Protein AF-A0A946N7K5-F1 (afdb_monomer)

Radius of gyration: 13.36 Å; Cα contacts (8 Å, |Δi|>4): 164; chains: 1; bounding box: 30×25×38 Å

Mean predicted aligned error: 4.28 Å

Secondary structure (DSSP, 8-state):
-EE-SSS-EEB-S---HHHHHHHT---TT-BHHHH--HHHHHHHHHHHHHHHHH-S-EEEEEEEGGGTEEEEEEEEEEEEE-SSSSS--EEEEEEEE---

Nearest PDB structures (foldseek):
  2z6d-assembly1_B  TM=5.638E-01  e=2.828E-01  Arabidopsis thaliana
  4llo-assembly3_F  TM=6.234E-01  e=5.217E-01  Mus musculus
  3mr0-assembly2_B  TM=5.847E-01  e=4.084E-01  Burkholderia thailandensis E264
  3lyx-assembly1_A  TM=5.849E-01  e=6.664E-01  Colwellia psychrerythraea 34H
  3eeh-assembly1_A  TM=6.970E-01  e=2.267E+00  Haloarcula marismortui

Solvent-accessible surface area (backbone atoms only — not comparable to full-atom values): 5833 Å² total; per-residue (Å²): 59,48,43,67,80,93,53,83,44,48,35,34,78,67,61,57,69,70,56,25,65,75,69,75,48,85,49,54,72,35,43,54,78,82,74,37,61,72,72,41,29,55,63,67,42,45,64,58,52,50,26,52,74,66,64,40,76,41,81,48,73,55,53,37,45,81,76,79,33,63,86,32,43,33,40,36,41,38,36,55,35,45,94,81,79,80,54,46,42,33,62,54,74,50,76,49,67,61,90,124

Foldseek 3Di:
DWDPPPHTWDAACADDPVVCVVLVDGRHGHTLPVPADDPLSCVVCVVVVCCQVPVDKDWDWAFPVSSVGNVKTKIKIWHFDDPVVPGRPDIDMDMDIDPD

Sequence (100 aa):
EVLRDPDLRFRWRLIGTHVTTAVARDATGKYFDELYQGGDFDTVLGPFKWVAENAEPLRWYGTSGFVGKDWQAYEGVYLPMSDDGEIVDMILGAVHYDLT

pLDDT: mean 89.88, std 10.13, range [55.34, 98.62]

Structure (mmCIF, N/CA/C/O backbone):
data_AF-A0A946N7K5-F1
#
_entry.id   AF-A0A946N7K5-F1
#
loop_
_atom_site.group_PDB
_atom_site.id
_atom_site.type_symbol
_atom_site.label_atom_id
_atom_site.label_alt_id
_atom_site.label_comp_id
_atom_site.label_asym_id
_atom_site.label_entity_id
_atom_site.label_seq_id
_atom_site.pdbx_PDB_ins_code
_atom_site.Cartn_x
_atom_site.Cartn_y
_atom_site.Cartn_z
_atom_site.occupancy
_atom_site.B_iso_or_equiv
_atom_site.auth_seq_id
_atom_site.auth_comp_id
_atom_site.auth_asym_id
_atom_site.auth_atom_id
_atom_site.pdbx_PDB_model_num
ATOM 1 N N . GLU A 1 1 ? 0.425 -2.423 7.187 1.00 96.56 1 GLU A N 1
ATOM 2 C CA . GLU A 1 1 ? -0.057 -2.003 8.519 1.00 96.56 1 GLU A CA 1
ATOM 3 C C . GLU A 1 1 ? 0.057 -0.502 8.583 1.00 96.56 1 GLU A C 1
ATOM 5 O O . GLU A 1 1 ? 1.034 0.034 8.058 1.00 96.56 1 GLU A O 1
ATOM 10 N N . VAL A 1 2 ? -0.964 0.130 9.140 1.00 97.81 2 VAL A N 1
ATOM 11 C CA . VAL A 1 2 ? -1.100 1.573 9.286 1.00 97.81 2 VAL A CA 1
ATOM 12 C C . VAL A 1 2 ? -0.913 1.899 10.764 1.00 97.81 2 VAL A C 1
ATOM 14 O O . VAL A 1 2 ? -1.618 1.370 11.615 1.00 97.81 2 VAL A O 1
ATOM 17 N N . LEU A 1 3 ? 0.060 2.748 11.069 1.00 97.31 3 LEU A N 1
ATOM 18 C CA . LEU A 1 3 ? 0.419 3.170 12.422 1.00 97.31 3 LEU A CA 1
ATOM 19 C C . LEU A 1 3 ? 0.157 4.671 12.516 1.00 97.31 3 LEU A C 1
ATOM 21 O O . LEU A 1 3 ? 0.534 5.391 11.600 1.00 97.31 3 LEU A O 1
ATOM 25 N N . ARG A 1 4 ? -0.510 5.147 13.571 1.00 93.69 4 ARG A N 1
ATOM 26 C CA . ARG A 1 4 ? -0.990 6.544 13.654 1.00 93.69 4 ARG A CA 1
ATOM 27 C C . ARG A 1 4 ? -0.375 7.378 14.784 1.00 93.69 4 ARG A C 1
ATOM 29 O O . ARG A 1 4 ? -0.703 8.552 14.873 1.00 93.69 4 ARG A O 1
ATOM 36 N N . ASP A 1 5 ? 0.485 6.801 15.625 1.00 89.75 5 ASP A N 1
ATOM 37 C CA . ASP A 1 5 ? 1.057 7.471 16.805 1.00 89.75 5 ASP A CA 1
ATOM 38 C C . ASP A 1 5 ? 2.601 7.470 16.752 1.00 89.75 5 ASP A C 1
ATOM 40 O O . ASP A 1 5 ? 3.194 6.391 16.613 1.00 89.75 5 ASP A O 1
ATOM 44 N N . PRO A 1 6 ? 3.283 8.633 16.838 1.00 89.50 6 PRO A N 1
ATOM 45 C CA . PRO A 1 6 ? 2.728 9.999 16.867 1.00 89.50 6 PRO A CA 1
ATOM 46 C C . PRO A 1 6 ? 2.288 10.518 15.490 1.00 89.50 6 PRO A C 1
ATOM 48 O O . PRO A 1 6 ? 1.487 11.443 15.410 1.00 89.50 6 PRO A O 1
ATOM 51 N N . ASP A 1 7 ? 2.795 9.912 14.416 1.00 91.81 7 ASP A N 1
ATOM 52 C CA . ASP A 1 7 ? 2.545 10.303 13.031 1.00 91.81 7 ASP A CA 1
ATOM 53 C C . ASP A 1 7 ? 2.117 9.089 12.198 1.00 91.81 7 ASP A C 1
ATOM 55 O O . ASP A 1 7 ? 2.433 7.941 12.526 1.00 91.81 7 ASP A O 1
ATOM 59 N N . LEU A 1 8 ? 1.430 9.345 11.080 1.00 94.75 8 LEU A N 1
ATOM 60 C CA . LEU A 1 8 ? 1.006 8.303 10.148 1.00 94.75 8 LEU A CA 1
ATOM 61 C C . LEU A 1 8 ? 2.224 7.621 9.496 1.00 94.75 8 LEU A C 1
ATOM 63 O O . LEU A 1 8 ? 2.916 8.212 8.667 1.00 94.75 8 LEU A O 1
ATOM 67 N N . ARG A 1 9 ? 2.456 6.353 9.840 1.00 96.06 9 ARG A N 1
ATOM 68 C CA . ARG A 1 9 ? 3.538 5.503 9.326 1.00 96.06 9 ARG A CA 1
ATOM 69 C C . ARG A 1 9 ? 3.000 4.180 8.797 1.00 96.06 9 ARG A C 1
ATOM 71 O O . ARG A 1 9 ? 1.921 3.721 9.163 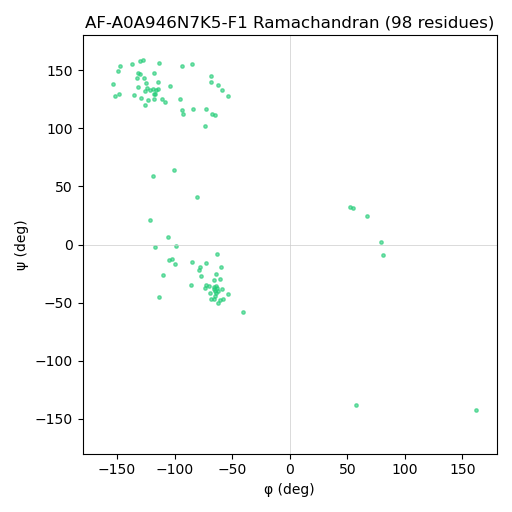1.00 96.06 9 ARG A O 1
ATOM 78 N N . PHE A 1 10 ? 3.791 3.540 7.940 1.00 97.69 10 PHE A N 1
ATOM 79 C CA . PHE A 1 10 ? 3.401 2.308 7.263 1.00 97.69 10 PHE A CA 1
ATOM 80 C C . PHE A 1 10 ? 4.499 1.261 7.363 1.00 97.69 10 PHE A C 1
ATOM 82 O O . PHE A 1 10 ? 5.675 1.549 7.123 1.00 97.69 10 PHE A O 1
ATOM 89 N N . ARG A 1 11 ? 4.090 0.028 7.670 1.00 97.56 11 ARG A N 1
ATOM 90 C CA . ARG A 1 11 ? 4.964 -1.149 7.724 1.00 97.56 11 ARG A CA 1
ATOM 91 C C . ARG A 1 11 ? 4.449 -2.249 6.805 1.00 97.56 11 ARG A C 1
ATOM 93 O O . ARG A 1 11 ? 3.261 -2.604 6.826 1.00 97.56 11 ARG A O 1
ATOM 100 N N . TRP A 1 12 ? 5.360 -2.840 6.040 1.00 97.19 12 TRP A N 1
ATOM 101 C CA . TRP A 1 12 ? 5.105 -4.066 5.294 1.00 97.19 12 TRP A CA 1
ATOM 102 C C . TRP A 1 12 ? 5.065 -5.243 6.264 1.00 97.19 12 TRP A C 1
ATOM 104 O O . TRP A 1 12 ? 6.102 -5.736 6.687 1.00 97.19 12 TRP A O 1
ATOM 114 N N . ARG A 1 13 ? 3.875 -5.734 6.624 1.00 96.88 13 ARG A N 1
ATOM 115 C CA . ARG A 1 13 ? 3.789 -6.973 7.425 1.00 96.88 13 ARG A CA 1
ATOM 116 C C . ARG A 1 13 ? 4.302 -8.180 6.642 1.00 96.88 13 ARG A C 1
ATOM 118 O O . ARG A 1 13 ? 4.909 -9.071 7.217 1.00 96.88 13 ARG A O 1
ATOM 125 N N . LEU A 1 14 ? 4.032 -8.181 5.339 1.00 96.81 14 LEU A N 1
ATOM 126 C CA . LEU A 1 14 ? 4.437 -9.188 4.370 1.00 96.81 14 LEU A CA 1
ATOM 127 C C . LEU A 1 14 ? 4.509 -8.521 2.996 1.00 96.81 14 LEU A C 1
ATOM 129 O O . LEU A 1 14 ? 3.612 -7.748 2.652 1.00 96.81 14 LEU A O 1
ATOM 133 N N . ILE A 1 15 ? 5.541 -8.837 2.216 1.00 95.75 15 ILE A N 1
ATOM 134 C CA . ILE A 1 15 ? 5.590 -8.519 0.788 1.00 95.75 15 ILE A CA 1
ATOM 135 C C . ILE A 1 1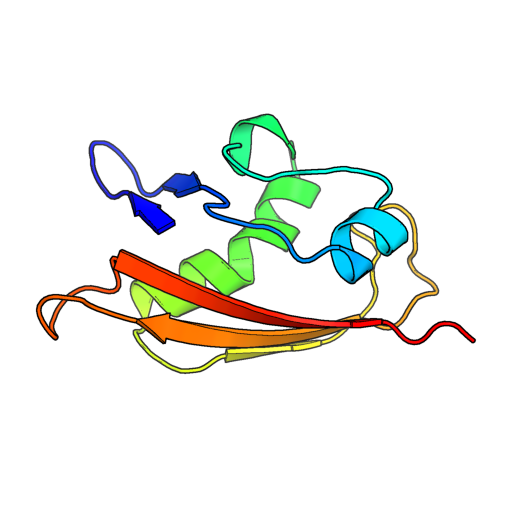5 ? 5.575 -9.816 -0.028 1.00 95.75 15 ILE A C 1
ATOM 137 O O . ILE A 1 15 ? 6.172 -10.820 0.359 1.00 95.75 15 ILE A O 1
ATOM 141 N N . GLY A 1 16 ? 4.842 -9.821 -1.142 1.00 94.25 16 GLY A N 1
ATOM 142 C CA . GLY A 1 16 ? 4.729 -11.001 -1.998 1.00 94.25 16 GLY A CA 1
ATOM 143 C C . GLY A 1 16 ? 6.045 -11.323 -2.709 1.00 94.25 16 GLY A C 1
ATOM 144 O O . GLY A 1 16 ? 6.757 -10.422 -3.148 1.00 94.25 16 GLY A O 1
ATOM 145 N N . THR A 1 17 ? 6.342 -12.610 -2.897 1.00 93.06 17 THR A N 1
ATOM 146 C CA . THR A 1 17 ? 7.588 -13.073 -3.535 1.00 93.06 17 THR A CA 1
ATOM 147 C C . THR A 1 17 ? 7.765 -12.547 -4.958 1.00 93.06 17 THR A C 1
ATOM 149 O O . THR A 1 17 ? 8.870 -12.155 -5.316 1.00 93.06 17 THR A O 1
ATOM 152 N N . HIS A 1 18 ? 6.694 -12.450 -5.754 1.00 89.31 18 HIS A N 1
ATOM 153 C CA . HIS A 1 18 ? 6.763 -11.859 -7.098 1.00 89.31 18 HIS A CA 1
ATOM 154 C C . HIS A 1 18 ? 7.141 -10.373 -7.068 1.00 89.31 18 HIS A C 1
ATOM 156 O O . HIS A 1 18 ? 7.891 -9.915 -7.928 1.00 89.31 18 HIS A O 1
ATOM 162 N N . VAL A 1 19 ? 6.682 -9.630 -6.057 1.00 88.50 19 VAL A N 1
ATOM 163 C CA . VAL A 1 19 ? 7.071 -8.227 -5.867 1.00 88.50 19 VAL A CA 1
ATOM 164 C C . VAL A 1 19 ? 8.542 -8.157 -5.481 1.00 88.50 19 VAL A C 1
ATOM 166 O O . VAL A 1 19 ? 9.296 -7.427 -6.114 1.00 88.50 19 VAL A O 1
ATOM 169 N N . THR A 1 20 ? 8.976 -8.984 -4.526 1.00 89.38 20 THR A N 1
ATOM 170 C CA . THR A 1 20 ? 10.389 -9.113 -4.140 1.00 89.38 20 THR A CA 1
ATOM 171 C C . THR A 1 20 ? 11.286 -9.408 -5.343 1.00 89.38 20 THR A C 1
ATOM 173 O O . THR A 1 20 ? 12.344 -8.797 -5.468 1.00 89.38 20 THR A O 1
ATOM 176 N N . THR A 1 21 ? 10.864 -10.290 -6.255 1.00 86.00 21 THR A N 1
ATOM 177 C CA . THR A 1 21 ? 11.575 -10.560 -7.513 1.00 86.00 21 THR A CA 1
ATOM 178 C C . THR A 1 21 ? 11.594 -9.336 -8.430 1.00 86.00 21 THR A C 1
ATOM 180 O O . THR A 1 21 ? 12.647 -9.001 -8.968 1.00 86.00 21 THR A O 1
ATOM 183 N N . ALA A 1 22 ? 10.466 -8.639 -8.588 1.00 80.94 22 ALA A N 1
ATOM 184 C CA . ALA A 1 22 ? 10.359 -7.474 -9.463 1.00 80.94 22 ALA A CA 1
ATOM 185 C C . ALA A 1 22 ? 11.214 -6.284 -8.990 1.00 80.94 22 ALA A C 1
ATOM 187 O O . ALA A 1 22 ? 11.824 -5.608 -9.823 1.00 80.94 22 ALA A O 1
ATOM 188 N N . VAL A 1 23 ? 11.294 -6.039 -7.677 1.00 81.44 23 VAL A N 1
ATOM 189 C CA . VAL A 1 23 ? 12.029 -4.896 -7.093 1.00 81.44 23 VAL A CA 1
ATOM 190 C C . VAL A 1 23 ? 13.357 -5.281 -6.429 1.00 81.44 23 VAL A C 1
ATOM 192 O O . VAL A 1 23 ? 14.000 -4.436 -5.812 1.00 81.44 23 VAL A O 1
ATOM 195 N N . ALA A 1 24 ? 13.772 -6.547 -6.548 1.00 86.69 24 ALA A N 1
ATOM 196 C CA . ALA A 1 24 ? 15.012 -7.110 -6.000 1.00 86.69 24 ALA A CA 1
ATOM 197 C C . ALA A 1 24 ? 15.231 -6.850 -4.492 1.00 86.69 24 ALA A C 1
ATOM 199 O O . ALA A 1 24 ? 16.363 -6.700 -4.029 1.00 86.69 24 ALA A O 1
ATOM 200 N N . ARG A 1 25 ? 14.147 -6.789 -3.706 1.00 90.00 25 ARG A N 1
ATOM 201 C CA . ARG A 1 25 ? 14.202 -6.457 -2.276 1.00 90.00 25 ARG A CA 1
ATOM 202 C C . ARG A 1 25 ? 13.060 -7.092 -1.497 1.00 90.00 25 ARG A C 1
ATOM 204 O O . ARG A 1 25 ? 11.899 -6.860 -1.814 1.00 90.00 25 ARG A O 1
ATOM 211 N N . ASP A 1 26 ? 13.396 -7.805 -0.422 1.00 94.75 26 ASP A N 1
ATOM 212 C CA . ASP A 1 26 ? 12.416 -8.206 0.589 1.00 94.75 26 ASP A CA 1
ATOM 213 C C . ASP A 1 26 ? 12.215 -7.061 1.594 1.00 94.75 26 ASP A C 1
ATOM 215 O O . ASP A 1 26 ? 13.146 -6.614 2.285 1.00 94.75 26 ASP A O 1
ATOM 219 N N . ALA A 1 27 ? 10.990 -6.544 1.613 1.00 95.12 27 ALA A N 1
ATOM 220 C CA . ALA A 1 27 ? 10.540 -5.465 2.479 1.00 95.12 27 ALA A CA 1
ATOM 221 C C . ALA A 1 27 ? 9.781 -5.971 3.715 1.00 95.12 27 ALA A C 1
ATOM 223 O O . ALA A 1 27 ? 9.370 -5.154 4.533 1.00 95.12 27 ALA A O 1
ATOM 224 N N . THR A 1 28 ? 9.592 -7.284 3.873 1.00 97.19 28 THR A N 1
ATOM 225 C CA . THR A 1 28 ? 8.858 -7.868 5.002 1.00 97.19 28 THR A CA 1
ATOM 226 C C . THR A 1 28 ? 9.424 -7.373 6.335 1.00 97.19 28 THR A C 1
ATOM 228 O O . THR A 1 28 ? 10.627 -7.429 6.581 1.00 97.19 28 THR A O 1
ATOM 231 N N . GLY A 1 29 ? 8.543 -6.860 7.191 1.00 97.62 29 GLY A N 1
ATOM 232 C CA . GLY A 1 29 ? 8.856 -6.287 8.497 1.00 97.62 29 GLY A CA 1
ATOM 233 C C . GLY A 1 29 ? 9.361 -4.841 8.484 1.00 97.62 29 GLY A C 1
ATOM 234 O O . GLY A 1 29 ? 9.451 -4.251 9.558 1.00 97.62 29 GLY A O 1
ATOM 235 N N . LYS A 1 30 ? 9.663 -4.258 7.318 1.00 96.81 30 LYS A N 1
ATOM 236 C CA . LYS A 1 30 ? 10.294 -2.932 7.205 1.00 96.81 30 LYS A CA 1
ATOM 237 C C . LYS A 1 30 ? 9.278 -1.809 7.041 1.00 96.81 30 LYS A C 1
ATOM 239 O O . LYS A 1 30 ? 8.178 -2.010 6.508 1.00 96.81 30 LYS A O 1
ATOM 244 N N . TYR A 1 31 ? 9.672 -0.618 7.467 1.00 96.31 31 TYR A N 1
ATOM 245 C CA . TYR A 1 31 ? 8.898 0.602 7.281 1.00 96.31 31 TYR A CA 1
ATOM 246 C C . TYR A 1 31 ? 9.170 1.233 5.914 1.00 96.31 31 TYR A C 1
ATOM 248 O O . TYR A 1 31 ? 10.216 1.024 5.301 1.00 96.31 31 TYR A O 1
ATOM 256 N N . PHE A 1 32 ? 8.214 2.012 5.411 1.00 94.62 32 PHE A N 1
ATOM 257 C CA . PHE A 1 32 ? 8.379 2.704 4.128 1.00 94.62 32 PHE A CA 1
ATOM 258 C C . PHE A 1 32 ? 9.504 3.748 4.188 1.00 94.62 32 PHE A C 1
ATOM 260 O O . PHE A 1 32 ? 10.288 3.854 3.249 1.00 94.62 32 PHE A O 1
ATOM 267 N N . ASP A 1 33 ? 9.615 4.473 5.300 1.00 93.62 33 ASP A N 1
ATOM 268 C CA . ASP A 1 33 ? 10.612 5.532 5.523 1.00 93.62 33 ASP A CA 1
ATOM 269 C C . ASP A 1 33 ? 12.043 5.000 5.740 1.00 93.62 33 ASP A C 1
ATOM 271 O O . ASP A 1 33 ? 13.012 5.736 5.580 1.00 93.62 33 ASP A O 1
ATOM 275 N N . GLU A 1 34 ? 12.199 3.706 6.026 1.00 93.56 34 GLU A N 1
ATOM 276 C CA . GLU A 1 34 ? 13.495 3.012 6.012 1.00 93.56 34 GLU A CA 1
ATOM 277 C C . GLU A 1 34 ? 13.949 2.642 4.591 1.00 93.56 34 GLU A C 1
ATOM 279 O O . GLU A 1 34 ? 15.130 2.375 4.360 1.00 93.56 34 GLU A O 1
ATOM 284 N N . LEU A 1 35 ? 13.008 2.556 3.643 1.00 90.00 35 LEU A N 1
ATOM 285 C CA . LEU A 1 35 ? 13.210 1.954 2.323 1.00 90.00 35 LEU A CA 1
ATOM 286 C C . LEU A 1 35 ? 13.222 2.944 1.163 1.00 90.00 35 LEU A C 1
ATOM 288 O O . LEU A 1 35 ? 13.789 2.621 0.114 1.00 90.00 35 LEU A O 1
ATOM 292 N N . TYR A 1 36 ? 12.558 4.083 1.322 1.00 87.88 36 TYR A N 1
ATOM 293 C CA . TYR A 1 36 ? 12.404 5.107 0.296 1.00 87.88 36 TYR A CA 1
ATOM 294 C C . TYR A 1 36 ? 12.742 6.474 0.892 1.00 87.88 36 TYR A C 1
ATOM 296 O O . TYR A 1 36 ? 12.506 6.717 2.073 1.00 87.88 36 TYR A O 1
ATOM 304 N N . GLN A 1 37 ? 13.293 7.370 0.076 1.00 85.38 37 GLN A N 1
ATOM 305 C CA . GLN A 1 37 ? 13.653 8.731 0.478 1.00 85.38 37 GLN A CA 1
ATOM 306 C C . GLN A 1 37 ? 13.233 9.726 -0.610 1.00 85.38 37 GLN A C 1
ATOM 308 O O . GLN A 1 37 ? 13.134 9.363 -1.781 1.00 85.38 37 GLN A O 1
ATOM 313 N N . GLY A 1 38 ? 13.005 10.988 -0.235 1.00 85.44 38 GLY A N 1
ATOM 314 C CA . GLY A 1 38 ? 12.686 12.060 -1.185 1.00 85.44 38 GLY A CA 1
ATOM 315 C C . GLY A 1 38 ? 11.439 11.774 -2.033 1.00 85.44 38 GLY A C 1
ATOM 316 O O . GLY A 1 38 ? 10.446 11.260 -1.528 1.00 85.44 38 GLY A O 1
ATOM 317 N N . GLY A 1 39 ? 11.492 12.086 -3.331 1.00 78.19 39 GLY A N 1
ATOM 318 C CA . GLY A 1 39 ? 10.337 11.955 -4.233 1.00 78.19 39 GLY A CA 1
ATOM 319 C C . GLY A 1 39 ? 9.832 10.520 -4.442 1.00 78.19 39 GLY A C 1
ATOM 320 O O . GLY A 1 39 ? 8.642 10.323 -4.702 1.00 78.19 39 GLY A O 1
ATOM 321 N N . ASP A 1 40 ? 10.692 9.511 -4.270 1.00 79.25 40 ASP A N 1
ATOM 322 C CA . ASP A 1 40 ? 10.283 8.101 -4.340 1.00 79.25 40 ASP A CA 1
ATOM 323 C C . ASP A 1 40 ? 9.423 7.717 -3.134 1.00 79.25 40 ASP A C 1
ATOM 325 O O . ASP A 1 40 ? 8.467 6.952 -3.269 1.00 79.25 40 ASP A O 1
ATOM 329 N N . PHE A 1 41 ? 9.729 8.281 -1.959 1.00 86.00 41 PHE A N 1
ATOM 330 C CA . PHE A 1 41 ? 8.923 8.079 -0.759 1.00 86.00 41 PHE A CA 1
ATOM 331 C C . PHE A 1 41 ? 7.512 8.625 -0.962 1.00 86.00 41 PHE A C 1
ATOM 333 O O . PHE A 1 41 ? 6.553 7.881 -0.770 1.00 86.00 41 PHE A O 1
ATOM 340 N N . ASP A 1 42 ? 7.374 9.864 -1.436 1.00 85.00 42 ASP A N 1
ATOM 341 C CA . ASP A 1 42 ? 6.059 10.477 -1.660 1.00 85.00 42 ASP A CA 1
ATOM 342 C C . ASP A 1 42 ? 5.240 9.717 -2.715 1.00 85.00 42 ASP A C 1
ATOM 344 O O . ASP A 1 42 ? 4.043 9.481 -2.534 1.00 85.00 42 ASP A O 1
ATOM 348 N N . THR A 1 43 ? 5.894 9.266 -3.790 1.00 85.44 43 THR A N 1
ATOM 349 C CA . THR A 1 43 ? 5.249 8.510 -4.873 1.00 85.44 43 THR A CA 1
ATOM 350 C C . THR A 1 43 ? 4.742 7.151 -4.395 1.00 85.44 43 THR A C 1
ATOM 352 O O . THR A 1 43 ? 3.602 6.778 -4.675 1.00 85.44 43 THR A O 1
ATOM 355 N N . VAL A 1 44 ? 5.573 6.400 -3.665 1.00 88.00 44 VAL A N 1
ATOM 356 C CA . VAL A 1 44 ? 5.205 5.062 -3.184 1.00 88.00 44 VAL A CA 1
ATOM 357 C C . VAL A 1 44 ? 4.203 5.143 -2.036 1.00 88.00 44 VAL A C 1
ATOM 359 O O . VAL A 1 44 ? 3.295 4.318 -1.970 1.00 88.00 44 VAL A O 1
ATOM 362 N N . LEU A 1 45 ? 4.337 6.128 -1.144 1.00 92.81 45 LEU A N 1
ATOM 363 C CA . LEU A 1 45 ? 3.459 6.298 0.012 1.00 92.81 45 LEU A CA 1
ATOM 364 C C . LEU A 1 45 ? 2.066 6.808 -0.371 1.00 92.81 45 LEU A C 1
ATOM 366 O O . LEU A 1 45 ? 1.086 6.413 0.262 1.00 92.81 45 LEU A O 1
ATOM 370 N N . GLY A 1 46 ? 1.975 7.661 -1.395 1.00 93.56 46 GLY A N 1
ATOM 371 C CA . GLY A 1 46 ? 0.746 8.319 -1.848 1.00 93.56 46 GLY A CA 1
ATOM 372 C C . GLY A 1 46 ? -0.506 7.431 -1.853 1.00 93.56 46 GLY A C 1
ATOM 373 O O . GLY A 1 46 ? -1.462 7.758 -1.146 1.00 93.56 46 GLY A O 1
ATOM 374 N N . PRO A 1 47 ? -0.525 6.291 -2.574 1.00 94.81 47 PRO A N 1
ATOM 375 C CA . PRO A 1 47 ? -1.696 5.418 -2.604 1.00 94.81 47 PRO A CA 1
ATOM 376 C C . PRO A 1 47 ? -2.054 4.816 -1.235 1.00 94.81 47 PRO A C 1
ATOM 378 O O . PRO A 1 47 ? -3.234 4.711 -0.908 1.00 94.81 47 PRO A O 1
ATOM 381 N N . PHE A 1 48 ? -1.071 4.454 -0.404 1.00 97.25 48 PHE A N 1
ATOM 382 C CA . PHE A 1 48 ? -1.330 3.896 0.932 1.00 97.25 48 PHE A CA 1
ATOM 383 C C . PHE A 1 48 ? -1.901 4.945 1.880 1.00 97.25 48 PHE A C 1
ATOM 385 O O . PHE A 1 48 ? -2.841 4.659 2.621 1.00 97.25 48 PHE A O 1
ATOM 392 N N . LYS A 1 49 ? -1.357 6.165 1.829 1.00 96.88 49 LYS A N 1
ATOM 393 C CA . LYS A 1 49 ? -1.872 7.302 2.588 1.00 96.88 49 LYS A CA 1
ATOM 394 C C . LYS A 1 49 ? -3.310 7.614 2.195 1.00 96.88 49 LYS A C 1
ATOM 396 O O . LYS A 1 49 ? -4.164 7.688 3.071 1.00 96.88 49 LYS A O 1
ATOM 401 N N . TRP A 1 50 ? -3.590 7.688 0.895 1.00 97.75 50 TRP A N 1
ATOM 402 C CA . TRP A 1 50 ? -4.939 7.941 0.399 1.00 97.75 50 TRP A CA 1
ATOM 403 C C . TRP A 1 50 ? -5.940 6.888 0.898 1.00 97.75 50 TRP A C 1
ATOM 405 O O . TRP A 1 50 ? -6.985 7.252 1.430 1.00 97.75 50 TRP A O 1
ATOM 415 N N . VAL A 1 51 ? -5.609 5.594 0.818 1.00 98.44 51 VAL A N 1
ATOM 416 C CA . VAL A 1 51 ? -6.493 4.517 1.310 1.00 98.44 51 VAL A CA 1
ATOM 417 C C . VAL A 1 51 ? -6.700 4.599 2.823 1.00 98.44 51 VAL A C 1
ATOM 419 O O . VAL A 1 51 ? -7.822 4.434 3.297 1.00 98.44 51 VAL A O 1
ATOM 422 N N . ALA A 1 52 ? -5.644 4.878 3.591 1.00 97.94 52 ALA A N 1
ATOM 423 C CA . ALA A 1 52 ? -5.738 5.000 5.045 1.00 97.94 52 ALA A CA 1
ATOM 424 C C . ALA A 1 52 ? -6.588 6.200 5.499 1.00 97.94 52 ALA A C 1
ATOM 426 O O . ALA A 1 52 ? -7.182 6.153 6.577 1.00 97.94 52 ALA A O 1
ATOM 427 N N . GLU A 1 53 ? -6.618 7.278 4.717 1.00 96.88 53 GLU A N 1
ATOM 428 C CA . GLU A 1 53 ? -7.379 8.494 5.021 1.00 96.88 53 GLU A CA 1
ATOM 429 C C . GLU A 1 53 ? -8.835 8.417 4.550 1.00 96.88 53 GLU A C 1
ATOM 431 O O . GLU A 1 53 ? -9.712 8.939 5.231 1.00 96.88 53 GLU A O 1
ATOM 436 N N . ASN A 1 54 ? -9.100 7.761 3.417 1.00 97.81 54 ASN A N 1
ATOM 437 C CA . ASN A 1 54 ? -10.429 7.749 2.797 1.00 97.81 54 ASN A CA 1
ATOM 438 C C . ASN A 1 54 ? -11.232 6.474 3.091 1.00 97.81 54 ASN A C 1
ATOM 440 O O . ASN A 1 54 ? -12.440 6.475 2.897 1.00 97.81 54 ASN A O 1
ATOM 444 N N . ALA A 1 55 ? -10.590 5.396 3.557 1.00 97.62 55 ALA A N 1
ATOM 445 C CA . ALA A 1 55 ? -11.233 4.099 3.799 1.00 97.62 55 ALA A CA 1
ATOM 446 C C . ALA A 1 55 ? -11.967 3.523 2.569 1.00 97.62 55 ALA A C 1
ATOM 448 O O . ALA A 1 55 ? -12.931 2.768 2.694 1.00 97.62 55 ALA A O 1
ATOM 449 N N . GLU A 1 56 ? -11.463 3.825 1.369 1.00 98.06 56 GLU A N 1
ATOM 450 C 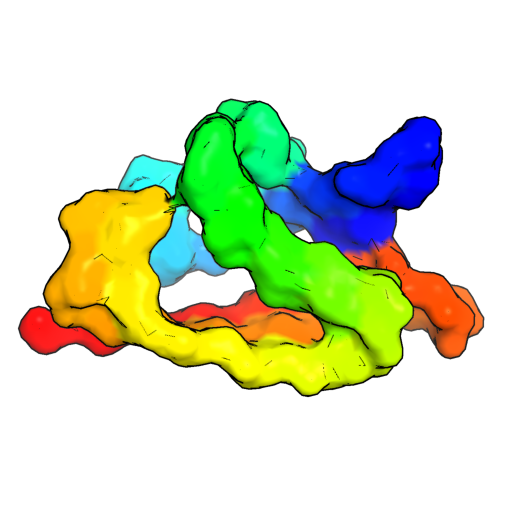CA . GLU A 1 56 ? -12.010 3.359 0.094 1.00 98.06 56 GLU A CA 1
ATOM 451 C C . GLU A 1 56 ? -11.002 2.487 -0.679 1.00 98.06 56 GLU A C 1
ATOM 453 O O . GLU A 1 56 ? -9.789 2.715 -0.595 1.00 98.06 56 GLU A O 1
ATOM 458 N N . PRO A 1 57 ? -11.468 1.489 -1.458 1.00 98.12 57 PRO A N 1
ATOM 459 C CA . PRO A 1 57 ? -10.624 0.760 -2.400 1.00 98.12 57 PRO A CA 1
ATOM 460 C C . PRO A 1 57 ? -9.982 1.689 -3.434 1.00 98.12 57 PRO A C 1
ATOM 462 O O . PRO A 1 57 ? -10.671 2.475 -4.083 1.00 98.12 57 PRO A O 1
ATOM 465 N N . LEU A 1 58 ? -8.676 1.538 -3.661 1.00 98.25 58 LEU A N 1
ATOM 466 C CA . LEU A 1 58 ? -7.938 2.318 -4.653 1.00 98.25 58 LEU A CA 1
ATOM 467 C C . LEU A 1 58 ? -7.344 1.419 -5.734 1.00 98.25 58 LEU A C 1
ATOM 469 O O . LEU A 1 58 ? -6.603 0.480 -5.445 1.00 98.25 58 LEU A O 1
ATOM 473 N N . ARG A 1 59 ? -7.594 1.782 -6.993 1.00 96.44 59 ARG A N 1
ATOM 474 C CA . ARG A 1 59 ? -6.812 1.326 -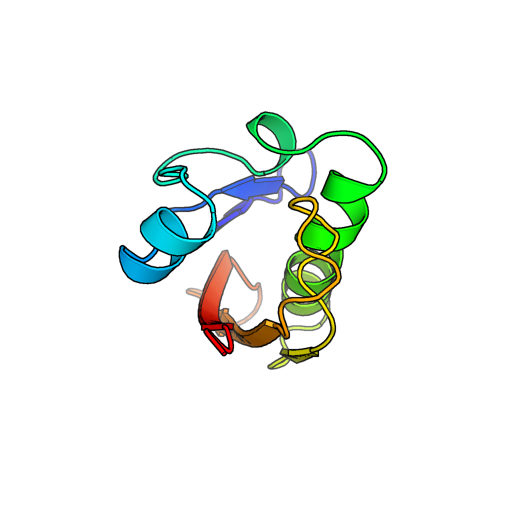8.146 1.00 96.44 59 ARG A CA 1
ATOM 475 C C . ARG A 1 59 ? -5.753 2.378 -8.469 1.00 96.44 59 ARG A C 1
ATOM 477 O O . ARG A 1 59 ? -6.091 3.530 -8.722 1.00 96.44 59 ARG A O 1
ATOM 484 N N . TRP A 1 60 ? -4.491 1.974 -8.515 1.00 92.69 60 TRP A N 1
ATOM 485 C CA . TRP A 1 60 ? -3.356 2.822 -8.873 1.00 92.69 60 TRP A CA 1
ATOM 486 C C . TRP A 1 60 ? -2.638 2.236 -10.079 1.00 92.69 60 TRP A C 1
ATOM 488 O O . TRP A 1 60 ? -2.363 1.042 -10.101 1.00 92.69 60 TRP A O 1
ATOM 498 N N . TYR A 1 61 ? -2.324 3.043 -11.084 1.00 89.62 61 TYR A N 1
ATOM 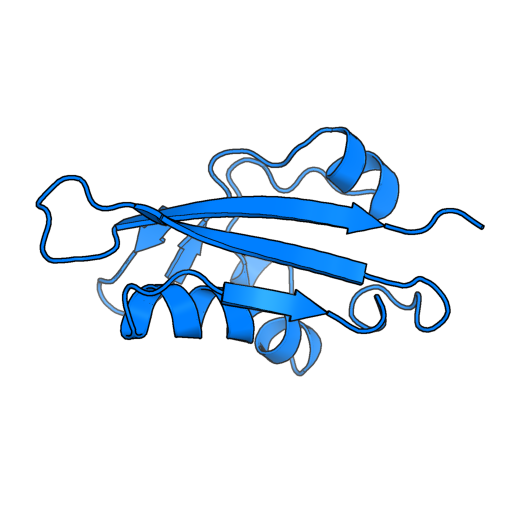499 C CA . TYR A 1 61 ? -1.679 2.554 -12.300 1.00 89.62 61 TYR A CA 1
ATOM 500 C C . TYR A 1 61 ? -0.748 3.609 -12.893 1.00 89.62 61 TYR A C 1
ATOM 502 O O . TYR A 1 61 ? -0.931 4.805 -12.672 1.00 89.62 61 TYR A O 1
ATOM 510 N N . GLY A 1 62 ? 0.262 3.157 -13.630 1.00 84.56 62 GLY A N 1
ATOM 511 C CA . GLY A 1 62 ? 1.280 4.017 -14.222 1.00 84.56 62 GLY A CA 1
ATOM 512 C C . GLY A 1 62 ? 2.516 3.219 -14.610 1.00 84.56 62 GLY A C 1
ATOM 513 O O . GLY A 1 62 ? 2.412 2.075 -15.052 1.00 84.56 62 GLY A O 1
ATOM 514 N N . THR A 1 63 ? 3.691 3.813 -14.425 1.00 76.44 63 THR A N 1
ATOM 515 C CA . THR A 1 63 ? 4.981 3.157 -14.659 1.00 76.44 63 THR A CA 1
ATOM 516 C C . THR A 1 63 ? 5.754 2.979 -13.353 1.00 76.44 63 THR A C 1
ATOM 518 O O . THR A 1 63 ? 5.547 3.705 -12.378 1.00 76.44 63 THR A O 1
ATOM 521 N N . SER A 1 64 ? 6.671 2.012 -13.319 1.00 71.06 64 SER A N 1
ATOM 522 C CA . SER A 1 64 ? 7.515 1.707 -12.154 1.00 71.06 64 SER A CA 1
ATOM 523 C C . SER A 1 64 ? 8.723 2.652 -12.037 1.00 71.06 64 SER A C 1
ATOM 525 O O . SER A 1 64 ? 9.837 2.227 -11.718 1.00 71.06 64 SER A O 1
ATOM 527 N N . GLY A 1 65 ? 8.526 3.946 -12.304 1.00 63.00 65 GLY A N 1
ATOM 528 C CA . GLY A 1 65 ? 9.600 4.947 -12.285 1.00 63.00 65 GLY A CA 1
ATOM 529 C C . GLY A 1 65 ? 10.290 5.083 -10.925 1.00 63.00 65 GLY A C 1
ATOM 530 O O . GLY A 1 65 ? 11.500 5.266 -10.861 1.00 63.00 65 GLY A O 1
ATOM 531 N N . PHE A 1 66 ? 9.558 4.829 -9.835 1.00 64.50 66 PHE A N 1
ATOM 532 C CA . PHE A 1 66 ? 10.069 4.843 -8.454 1.00 64.50 66 PHE A CA 1
ATOM 533 C C . PHE A 1 66 ? 11.147 3.777 -8.155 1.00 64.50 66 PHE A C 1
ATOM 535 O O . PHE A 1 66 ? 11.732 3.766 -7.076 1.00 64.50 66 PHE A O 1
ATOM 542 N N . VAL A 1 67 ? 11.401 2.844 -9.082 1.00 64.50 67 VAL A N 1
ATOM 543 C CA . VAL A 1 67 ? 12.523 1.884 -9.023 1.00 64.50 67 VAL A CA 1
ATOM 544 C C . VAL A 1 67 ? 13.446 1.994 -10.243 1.00 64.50 67 VAL A C 1
ATOM 546 O O . VAL A 1 67 ? 14.156 1.045 -10.571 1.00 64.50 67 VAL A O 1
ATOM 549 N N . GLY A 1 68 ? 13.426 3.130 -10.948 1.00 66.31 68 GLY A N 1
ATOM 550 C CA . GLY A 1 68 ? 14.216 3.345 -12.164 1.00 66.31 68 GLY A CA 1
ATOM 551 C C . GLY A 1 68 ? 13.773 2.475 -13.344 1.00 66.31 68 GLY A C 1
ATOM 552 O O . GLY A 1 68 ? 14.576 2.166 -14.226 1.00 66.31 68 GLY A O 1
ATOM 553 N N . LYS A 1 69 ? 12.509 2.029 -13.348 1.00 68.88 69 LYS A N 1
ATOM 554 C CA . LYS A 1 69 ? 11.910 1.198 -14.402 1.00 68.88 69 LYS A CA 1
ATOM 555 C C . LYS A 1 69 ? 10.729 1.913 -15.052 1.00 68.88 69 LYS A C 1
ATOM 557 O O . LYS A 1 69 ? 9.609 1.407 -15.072 1.00 68.88 69 LYS A O 1
ATOM 562 N N . ASP A 1 70 ? 10.990 3.088 -15.614 1.00 72.44 70 ASP A N 1
ATOM 563 C CA . ASP A 1 70 ? 9.973 3.931 -16.264 1.00 72.44 70 ASP A CA 1
ATOM 564 C C . ASP A 1 70 ? 9.260 3.253 -17.445 1.00 72.44 70 ASP A C 1
ATOM 566 O O . ASP A 1 70 ? 8.173 3.663 -17.836 1.00 72.44 70 ASP A O 1
ATOM 570 N N . TRP A 1 71 ? 9.858 2.206 -18.011 1.00 66.88 71 TRP A N 1
ATOM 571 C CA . TRP A 1 71 ? 9.300 1.410 -19.105 1.00 66.88 71 TRP A CA 1
ATOM 572 C C . TRP A 1 71 ? 8.358 0.293 -18.631 1.00 66.88 71 TRP A C 1
ATOM 574 O O . TRP A 1 71 ? 7.627 -0.266 -19.442 1.00 66.88 71 TRP A O 1
ATOM 584 N N . GLN A 1 72 ? 8.367 -0.048 -17.339 1.00 74.69 72 GLN A N 1
ATOM 585 C CA . GLN A 1 72 ? 7.595 -1.165 -16.807 1.00 74.69 72 GLN A CA 1
ATOM 586 C C . GLN A 1 72 ? 6.233 -0.683 -16.304 1.00 74.69 72 GLN A C 1
ATOM 588 O O . GLN A 1 72 ? 6.157 0.031 -15.297 1.00 74.69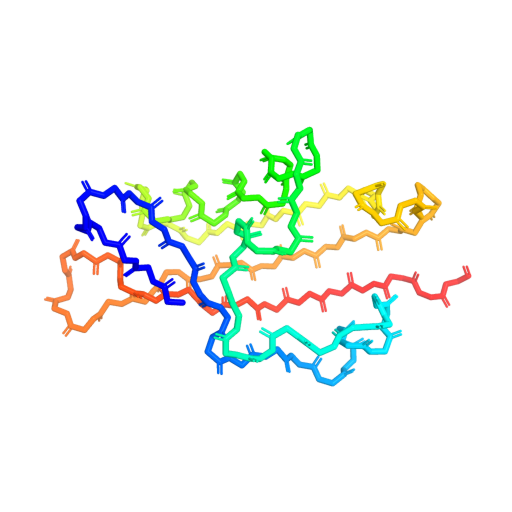 72 GLN A O 1
ATOM 593 N N . ALA A 1 73 ? 5.162 -1.102 -16.982 1.00 81.38 73 ALA A N 1
ATOM 594 C CA . ALA A 1 73 ? 3.803 -0.817 -16.544 1.00 81.38 73 ALA A CA 1
ATOM 595 C C . ALA A 1 73 ? 3.530 -1.453 -15.173 1.00 81.38 73 ALA A C 1
ATOM 597 O O . ALA A 1 73 ? 3.925 -2.589 -14.890 1.00 81.38 73 ALA A O 1
ATOM 598 N N . TYR A 1 74 ? 2.870 -0.673 -14.324 1.00 86.38 74 TYR A N 1
ATOM 599 C CA . TYR A 1 74 ? 2.487 -1.024 -12.968 1.00 86.38 74 TYR A CA 1
ATOM 600 C C . TYR A 1 74 ? 0.989 -0.826 -12.802 1.00 86.38 74 TYR A C 1
ATOM 602 O O . TYR A 1 74 ? 0.464 0.248 -13.109 1.00 86.38 74 TYR A O 1
ATOM 610 N N . GLU A 1 75 ? 0.321 -1.820 -12.234 1.00 91.69 75 GLU A N 1
ATOM 611 C CA . GLU A 1 75 ? -1.048 -1.689 -11.762 1.00 91.69 75 GLU A CA 1
ATOM 612 C C . GLU A 1 75 ? -1.180 -2.318 -10.378 1.00 91.69 75 GLU A C 1
ATOM 614 O O . GLU A 1 75 ? -0.787 -3.460 -10.158 1.00 91.69 75 GLU A O 1
ATOM 619 N N . GLY A 1 76 ? -1.731 -1.567 -9.431 1.00 93.69 76 GLY A N 1
ATOM 620 C CA . GLY A 1 76 ? -1.976 -1.998 -8.066 1.00 93.69 76 GLY A CA 1
ATOM 621 C C . GLY A 1 76 ? -3.427 -1.778 -7.666 1.00 93.69 76 GLY A C 1
ATOM 622 O O . GLY A 1 76 ? -4.042 -0.773 -8.024 1.00 93.69 76 GLY A O 1
ATOM 623 N N . VAL A 1 77 ? -3.959 -2.702 -6.876 1.00 97.62 77 VAL A N 1
ATOM 624 C CA . VAL A 1 77 ? -5.191 -2.515 -6.112 1.00 97.62 77 VAL A CA 1
ATOM 625 C C . VAL A 1 77 ? -4.857 -2.547 -4.628 1.00 97.62 77 VAL A C 1
ATOM 627 O O . VAL A 1 77 ? -4.114 -3.415 -4.167 1.00 97.62 77 VAL A O 1
ATOM 630 N N . TYR A 1 78 ? -5.407 -1.594 -3.887 1.00 98.31 78 TYR A N 1
ATOM 631 C CA . TYR A 1 78 ? -5.210 -1.443 -2.455 1.00 98.31 78 TYR A CA 1
ATOM 632 C C . TYR A 1 78 ? -6.565 -1.404 -1.772 1.00 98.31 78 TYR A C 1
ATOM 634 O O . TYR A 1 78 ? -7.400 -0.549 -2.070 1.00 98.31 78 TYR A O 1
ATOM 642 N N . LEU A 1 79 ? -6.786 -2.357 -0.877 1.00 98.56 79 LE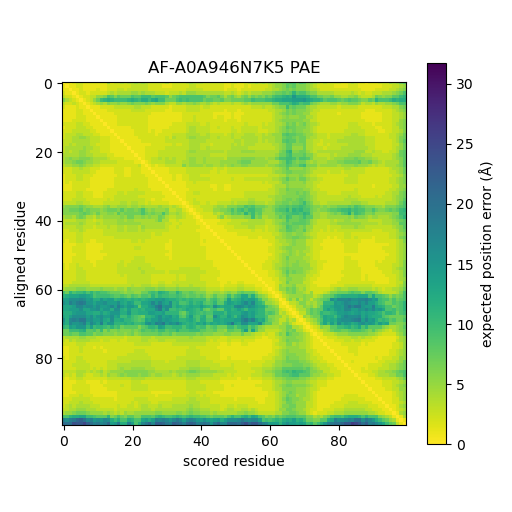U A N 1
ATOM 643 C CA . LEU A 1 79 ? -8.061 -2.550 -0.206 1.00 98.56 79 LEU A CA 1
ATOM 644 C C . LEU A 1 79 ? -7.912 -2.185 1.274 1.00 98.56 79 LEU A C 1
ATOM 646 O O . LEU A 1 79 ? -7.015 -2.732 1.929 1.00 98.56 79 LEU A O 1
ATOM 650 N N . PRO A 1 80 ? -8.751 -1.277 1.801 1.00 98.56 80 PRO A N 1
ATOM 651 C CA . PRO A 1 80 ? -8.742 -0.938 3.215 1.00 98.56 80 PRO A CA 1
ATOM 652 C C . PRO A 1 80 ? -9.244 -2.124 4.042 1.00 98.56 80 PRO A C 1
ATOM 654 O O . PRO A 1 80 ? -10.192 -2.815 3.668 1.00 98.56 80 PRO A O 1
ATOM 657 N N . MET A 1 81 ? -8.598 -2.348 5.178 1.00 98.38 81 MET A N 1
ATOM 658 C CA . MET A 1 81 ? -8.998 -3.298 6.206 1.00 98.38 81 MET A CA 1
ATOM 659 C C . MET A 1 81 ? -8.991 -2.584 7.556 1.00 98.38 81 MET A C 1
ATOM 661 O O . MET A 1 81 ? -8.195 -1.669 7.775 1.00 98.38 81 MET A O 1
ATOM 665 N N . SER A 1 82 ? -9.904 -2.992 8.427 1.00 97.88 82 SER A N 1
ATOM 666 C CA . SER A 1 82 ? -10.107 -2.400 9.742 1.00 97.88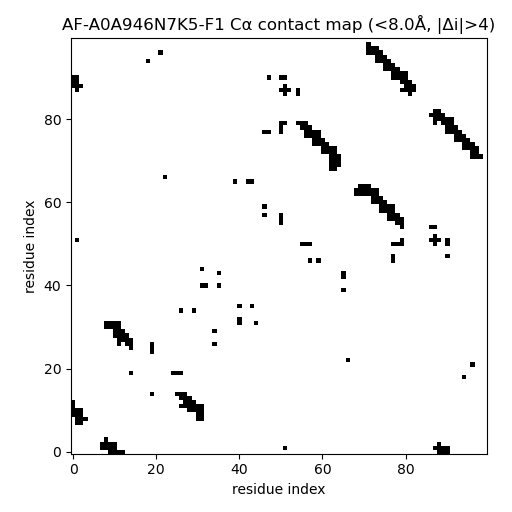 82 SER A CA 1
ATOM 667 C C . SER A 1 82 ? -10.578 -3.487 10.701 1.00 97.88 82 SER A C 1
ATOM 669 O O . SER A 1 82 ? -11.522 -4.213 10.372 1.00 97.88 82 SER A O 1
ATOM 671 N N . ASP A 1 83 ? -9.931 -3.603 11.859 1.00 97.06 83 ASP A N 1
ATOM 672 C CA . ASP A 1 83 ? -10.344 -4.522 12.920 1.00 97.06 83 ASP A CA 1
ATOM 673 C C . ASP A 1 83 ? -11.557 -3.988 13.711 1.00 97.06 83 ASP A C 1
ATOM 675 O O . ASP A 1 83 ? -12.331 -4.783 14.248 1.00 97.06 83 ASP A O 1
ATOM 679 N N . ASP A 1 84 ? -11.751 -2.663 13.775 1.00 96.56 84 ASP A N 1
ATOM 680 C CA . ASP A 1 84 ? -12.838 -2.005 14.525 1.00 96.56 84 ASP A CA 1
ATOM 681 C C . ASP A 1 84 ? -14.011 -1.514 13.655 1.00 96.56 84 ASP A C 1
ATOM 683 O O . ASP A 1 84 ? -15.086 -1.208 14.172 1.00 96.56 84 ASP A O 1
ATOM 687 N N . GLY A 1 85 ? -13.841 -1.490 12.333 1.00 95.38 85 GLY A N 1
ATOM 688 C CA . GLY A 1 85 ? -14.822 -0.987 11.373 1.00 95.38 85 GLY A CA 1
ATOM 689 C C . GLY A 1 85 ? -14.857 0.539 11.236 1.00 95.38 85 GLY A C 1
ATOM 690 O O . GLY A 1 85 ? -15.667 1.043 10.458 1.00 95.38 85 GLY A O 1
ATOM 691 N N . GLU A 1 86 ? -13.996 1.270 11.946 1.00 94.62 86 GLU A N 1
ATOM 692 C CA . GLU A 1 86 ? -13.936 2.735 11.932 1.00 94.62 86 GLU A CA 1
ATOM 693 C C . GLU A 1 86 ? -12.629 3.244 11.318 1.00 94.62 86 GLU A C 1
ATOM 695 O O . GLU A 1 86 ? -12.638 4.157 10.489 1.00 94.62 86 GLU A O 1
ATOM 700 N N . ILE A 1 87 ? -11.496 2.652 11.703 1.00 96.62 87 ILE A N 1
ATOM 701 C CA . ILE A 1 87 ? -10.167 3.115 11.310 1.00 96.62 87 ILE A CA 1
ATOM 702 C C . ILE A 1 87 ? -9.467 2.045 10.482 1.00 96.62 87 ILE A C 1
ATOM 704 O O . ILE A 1 87 ? -9.335 0.894 10.888 1.00 96.62 87 ILE A O 1
ATOM 708 N N . VAL A 1 88 ? -8.933 2.447 9.326 1.00 98.38 88 VAL A N 1
ATOM 709 C CA . VAL A 1 88 ? -8.039 1.590 8.541 1.00 98.38 88 VAL A CA 1
ATOM 710 C C . VAL A 1 88 ? -6.732 1.382 9.311 1.00 98.38 88 VAL A C 1
ATOM 712 O O . VAL A 1 88 ? -5.945 2.326 9.459 1.00 98.38 88 VAL A O 1
ATOM 715 N N . ASP A 1 89 ? -6.502 0.152 9.765 1.00 97.75 89 ASP A N 1
ATOM 716 C CA . ASP A 1 89 ? -5.284 -0.325 10.441 1.00 97.75 89 ASP A CA 1
ATOM 717 C C . ASP A 1 89 ? -4.410 -1.191 9.513 1.00 97.75 89 ASP A C 1
ATOM 719 O O . ASP A 1 89 ? -3.218 -1.439 9.752 1.00 97.75 89 ASP A O 1
ATOM 723 N N . MET A 1 90 ? -4.972 -1.613 8.382 1.00 98.19 90 MET A N 1
ATOM 724 C CA . MET A 1 90 ? -4.320 -2.506 7.451 1.00 98.19 90 MET A CA 1
ATOM 725 C C . MET A 1 90 ? -4.770 -2.240 6.019 1.00 98.19 90 MET A C 1
ATOM 727 O O . MET A 1 90 ? -5.880 -1.810 5.740 1.00 98.19 90 MET A O 1
ATOM 731 N N . ILE A 1 91 ? -3.857 -2.485 5.084 1.00 98.62 91 ILE A N 1
ATOM 732 C CA . ILE A 1 91 ? -4.118 -2.370 3.653 1.00 98.62 91 ILE A CA 1
ATOM 733 C C . ILE A 1 91 ? -3.641 -3.664 3.014 1.00 98.62 91 ILE A C 1
ATOM 735 O O . ILE A 1 91 ? -2.486 -4.063 3.210 1.00 98.62 91 ILE A O 1
ATOM 739 N N . LEU A 1 92 ? -4.526 -4.313 2.261 1.00 98.19 92 LEU A N 1
ATOM 740 C CA . LEU A 1 92 ? -4.177 -5.442 1.411 1.00 98.19 92 LEU A CA 1
ATOM 741 C C . LEU A 1 92 ? -3.873 -4.924 0.007 1.00 98.19 92 LEU A C 1
ATOM 743 O O . LEU A 1 92 ? -4.746 -4.371 -0.658 1.00 98.19 92 LEU A O 1
ATOM 747 N N . GLY A 1 93 ? -2.626 -5.097 -0.428 1.00 96.88 93 GLY A N 1
ATOM 748 C CA . GLY A 1 93 ? -2.181 -4.730 -1.768 1.00 96.88 93 GLY A CA 1
ATOM 749 C C . GLY A 1 93 ? -2.025 -5.953 -2.664 1.00 96.88 93 GLY A C 1
ATOM 750 O O . GLY A 1 93 ? -1.427 -6.947 -2.250 1.00 96.88 93 GLY A O 1
ATOM 751 N N . ALA A 1 94 ? -2.495 -5.855 -3.902 1.00 95.19 94 ALA A N 1
ATOM 752 C CA . ALA A 1 94 ? -2.107 -6.749 -4.986 1.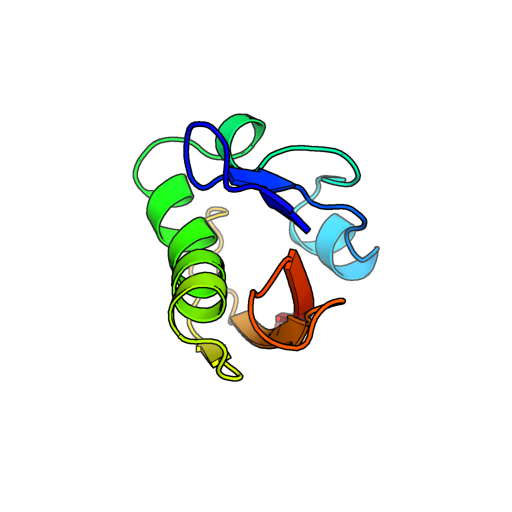00 95.19 94 ALA A CA 1
ATOM 753 C C . ALA A 1 94 ? -1.590 -5.912 -6.151 1.00 95.19 94 ALA A C 1
ATOM 755 O O . ALA A 1 94 ? -2.143 -4.856 -6.450 1.00 95.19 94 ALA A O 1
ATOM 756 N N . VAL A 1 95 ? -0.516 -6.374 -6.783 1.00 91.88 95 VAL A N 1
ATOM 757 C CA . VAL A 1 95 ? 0.154 -5.639 -7.855 1.00 91.88 95 VAL A CA 1
ATOM 758 C C . VAL A 1 95 ? 0.430 -6.557 -9.031 1.00 91.88 95 VAL A C 1
ATOM 760 O O . VAL A 1 95 ? 0.758 -7.733 -8.857 1.00 91.88 95 VAL A O 1
ATOM 763 N N . HIS A 1 96 ? 0.307 -5.994 -10.221 1.00 89.12 96 HIS A N 1
ATOM 764 C CA . HIS A 1 96 ? 0.660 -6.600 -11.483 1.00 89.12 96 HIS A CA 1
ATOM 765 C C . HIS A 1 96 ? 1.744 -5.754 -12.146 1.00 89.12 96 HIS A C 1
ATOM 767 O O . HIS A 1 96 ? 1.660 -4.524 -12.190 1.00 89.12 96 HIS A O 1
ATOM 773 N N . TYR A 1 97 ? 2.765 -6.438 -12.647 1.00 82.69 97 TYR A N 1
ATOM 774 C CA . TYR A 1 97 ? 3.823 -5.848 -13.446 1.00 82.69 97 TYR A CA 1
ATOM 775 C C . TYR A 1 97 ? 3.783 -6.508 -14.816 1.00 82.69 97 TYR A C 1
ATOM 777 O O . TYR A 1 97 ? 3.898 -7.734 -14.894 1.00 82.69 97 TYR A O 1
ATOM 785 N N . ASP A 1 98 ? 3.683 -5.717 -15.881 1.00 74.81 98 ASP A N 1
ATOM 786 C CA . ASP A 1 98 ? 3.892 -6.256 -17.222 1.00 74.81 98 ASP A CA 1
ATOM 787 C C . ASP A 1 98 ? 5.390 -6.536 -17.396 1.00 74.81 98 ASP A C 1
ATOM 789 O O . ASP A 1 98 ? 6.241 -5.651 -17.282 1.00 74.81 98 ASP A O 1
ATOM 793 N N . LEU A 1 99 ? 5.722 -7.810 -17.591 1.00 61.12 99 LEU A N 1
ATOM 794 C CA . LEU A 1 99 ? 7.069 -8.288 -17.897 1.00 61.12 99 LEU A CA 1
ATOM 795 C C . LEU A 1 99 ? 7.148 -8.558 -19.406 1.00 61.12 99 LEU A C 1
ATOM 797 O O . LEU A 1 99 ? 7.258 -9.711 -19.819 1.00 61.12 99 LEU A O 1
ATOM 801 N N . THR A 1 100 ? 6.999 -7.518 -20.225 1.00 55.34 100 THR A N 1
ATOM 802 C CA . THR A 1 100 ? 7.212 -7.594 -21.683 1.00 55.34 100 THR A CA 1
ATOM 803 C C . THR A 1 100 ? 8.560 -7.025 -22.069 1.00 55.34 100 THR A C 1
ATOM 805 O O . THR A 1 100 ? 8.857 -5.907 -21.590 1.00 55.34 100 THR A O 1
#